Protein AF-A0A7C7KSG2-F1 (afdb_monomer)

Radius of gyration: 15.91 Å; Cα contacts (8 Å, |Δi|>4): 246; chains: 1; bounding box: 34×41×43 Å

Nearest PDB structures (foldseek):
  1n2m-assembly1_A  TM=9.627E-01  e=5.094E-13  Methanocaldococcus jannaschii
  2qqd-assembly2_G  TM=9.872E-01  e=4.564E-12  Methanocaldococcus jannaschii
  2qqc-assembly2_L  TM=9.822E-01  e=1.500E-03  Methanocaldococcus jannaschii

Structure (mmCIF, N/CA/C/O backbone):
data_AF-A0A7C7KSG2-F1
#
_entry.id   AF-A0A7C7KSG2-F1
#
loop_
_atom_site.group_PDB
_atom_site.id
_atom_site.type_symbol
_atom_site.label_atom_id
_atom_site.label_alt_id
_atom_site.label_comp_id
_atom_site.label_asym_id
_atom_site.label_entity_id
_atom_site.label_seq_id
_atom_site.pdbx_PDB_ins_code
_atom_site.Cartn_x
_atom_site.Cartn_y
_atom_site.Cartn_z
_atom_site.occupancy
_atom_site.B_iso_or_equiv
_atom_site.auth_seq_id
_atom_site.auth_comp_id
_atom_site.auth_asym_id
_atom_site.auth_atom_id
_atom_site.pdbx_PDB_model_num
ATOM 1 N N . MET A 1 1 ? -14.384 21.837 14.052 1.00 52.34 1 MET A N 1
ATOM 2 C CA . MET A 1 1 ? -14.811 20.424 13.980 1.00 52.34 1 MET A CA 1
ATOM 3 C C . MET A 1 1 ? -13.672 19.654 13.337 1.00 52.34 1 MET A C 1
ATOM 5 O O . MET A 1 1 ? -13.237 20.064 12.270 1.00 52.34 1 MET A O 1
ATOM 9 N N . PHE A 1 2 ? -13.118 18.647 14.012 1.00 60.75 2 PHE A N 1
ATOM 10 C CA . PHE A 1 2 ? -12.068 17.812 13.421 1.00 60.75 2 PHE A CA 1
ATOM 11 C C . PHE A 1 2 ? -12.704 16.810 12.443 1.00 60.75 2 PHE A C 1
ATOM 13 O O . PHE A 1 2 ? -13.832 16.378 12.699 1.00 6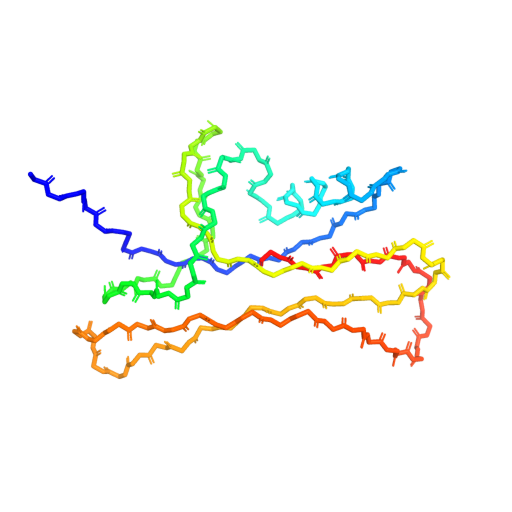0.75 2 PHE A O 1
ATOM 20 N N . PRO A 1 3 ? -12.042 16.469 11.323 1.00 71.75 3 PRO A N 1
ATOM 21 C CA . PRO A 1 3 ? -12.555 15.466 10.394 1.00 71.75 3 PRO A CA 1
ATOM 22 C C . PRO A 1 3 ? -12.688 14.101 11.082 1.00 71.75 3 PRO A C 1
ATOM 24 O O . PRO A 1 3 ? -11.916 13.769 11.983 1.00 71.75 3 PRO A O 1
ATOM 27 N N . SER A 1 4 ? -13.676 13.311 10.659 1.00 82.88 4 SER A N 1
ATOM 28 C CA . SER A 1 4 ? -13.838 11.931 11.121 1.00 82.88 4 SER A CA 1
ATOM 29 C C . SER A 1 4 ? -12.618 11.096 10.732 1.00 82.88 4 SER A C 1
ATOM 31 O O . SER A 1 4 ? -12.177 11.142 9.582 1.00 82.88 4 SER A O 1
ATOM 33 N N . LEU A 1 5 ? -12.085 10.328 11.683 1.00 88.25 5 LEU A N 1
ATOM 34 C CA . LEU A 1 5 ? -10.955 9.435 11.438 1.00 88.25 5 LEU A CA 1
ATOM 35 C C . LEU A 1 5 ? -11.375 8.232 10.574 1.00 88.25 5 LEU A C 1
ATOM 37 O O . LEU A 1 5 ? -12.523 7.790 10.674 1.00 88.25 5 LEU A O 1
ATOM 41 N N . PRO A 1 6 ? -10.456 7.670 9.766 1.00 90.00 6 PRO A N 1
ATOM 42 C CA . PRO A 1 6 ? -10.673 6.384 9.115 1.00 90.00 6 PRO A CA 1
ATOM 43 C C . PRO A 1 6 ? -11.008 5.290 10.135 1.00 90.00 6 PRO A C 1
ATOM 45 O O . PRO A 1 6 ? -10.407 5.225 11.205 1.00 90.00 6 PRO A O 1
ATOM 48 N N . ASN A 1 7 ? -11.950 4.419 9.783 1.00 91.12 7 ASN A N 1
ATOM 49 C CA . ASN A 1 7 ? -12.406 3.291 10.604 1.00 91.12 7 ASN A CA 1
ATOM 50 C C . ASN A 1 7 ? -12.148 1.929 9.940 1.00 91.12 7 ASN A C 1
ATOM 52 O O . ASN A 1 7 ? -12.543 0.895 10.467 1.00 91.12 7 ASN A O 1
ATOM 56 N N . THR A 1 8 ? -11.489 1.920 8.784 1.00 92.12 8 THR A N 1
ATOM 57 C CA . THR A 1 8 ? -11.148 0.712 8.036 1.00 92.12 8 THR A CA 1
ATOM 58 C C . THR A 1 8 ? -9.680 0.743 7.647 1.00 92.12 8 THR A C 1
ATOM 60 O O . THR A 1 8 ? -9.096 1.809 7.437 1.00 92.12 8 THR A O 1
ATOM 63 N N . LEU A 1 9 ? -9.083 -0.441 7.575 1.00 89.50 9 LEU A N 1
ATOM 64 C CA . LEU A 1 9 ? -7.714 -0.663 7.142 1.00 89.5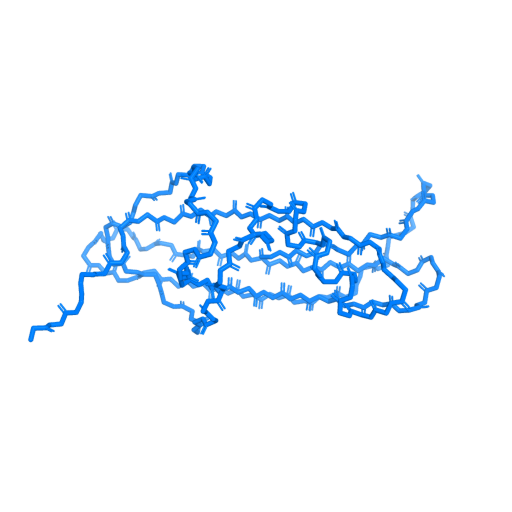0 9 LEU A CA 1
ATOM 65 C C . LEU A 1 9 ? -7.720 -1.763 6.079 1.00 89.50 9 LEU A C 1
ATOM 67 O O . LEU A 1 9 ? -8.248 -2.850 6.311 1.00 89.50 9 LEU A O 1
ATOM 71 N N . SER A 1 10 ? -7.088 -1.501 4.939 1.00 91.06 10 SER A N 1
ATOM 72 C CA . SER A 1 10 ? -6.856 -2.500 3.898 1.00 91.06 10 SER A CA 1
ATOM 73 C C . SER A 1 10 ? -5.366 -2.602 3.622 1.00 91.06 10 SER A C 1
ATOM 75 O O . SER A 1 10 ? -4.701 -1.587 3.428 1.00 91.06 10 SER A O 1
ATOM 77 N N . LEU A 1 11 ? -4.857 -3.832 3.610 1.00 88.31 11 LEU A N 1
ATOM 78 C CA . LEU A 1 11 ? -3.509 -4.134 3.145 1.00 88.31 11 LEU A CA 1
ATOM 79 C C . LEU A 1 11 ? -3.594 -4.499 1.669 1.00 88.31 11 LEU A C 1
ATOM 81 O O . LEU A 1 11 ? -4.419 -5.323 1.271 1.00 88.31 11 LEU A O 1
ATOM 85 N N . VAL A 1 12 ? -2.759 -3.855 0.872 1.00 88.69 12 VAL A N 1
ATOM 86 C CA . VAL A 1 12 ? -2.649 -4.074 -0.565 1.00 88.69 12 VAL A CA 1
ATOM 87 C C . VAL A 1 12 ? -1.179 -4.227 -0.897 1.00 88.69 12 VAL A C 1
ATOM 89 O O . VAL A 1 12 ? -0.331 -3.805 -0.134 1.00 88.69 12 VAL A O 1
ATOM 92 N N . ALA A 1 13 ? -0.877 -4.861 -2.015 1.00 85.25 13 ALA A N 1
ATOM 93 C CA . ALA A 1 13 ? 0.471 -4.962 -2.540 1.00 85.25 13 ALA A CA 1
ATOM 94 C C . ALA A 1 13 ? 0.341 -5.099 -4.053 1.00 85.25 13 ALA A C 1
ATOM 96 O O . ALA A 1 13 ? -0.639 -5.668 -4.541 1.00 85.25 13 ALA A O 1
ATOM 97 N N . GLY A 1 14 ? 1.301 -4.580 -4.808 1.00 86.31 14 GLY A N 1
ATOM 98 C CA . GLY A 1 14 ? 1.273 -4.745 -6.252 1.00 86.31 14 GLY A CA 1
ATOM 99 C C . GLY A 1 14 ? 2.585 -4.400 -6.915 1.00 86.31 14 GLY A C 1
ATOM 100 O O . GLY A 1 14 ? 3.386 -3.688 -6.321 1.00 86.31 14 GLY A O 1
ATOM 101 N N . ASN A 1 15 ? 2.775 -4.913 -8.136 1.00 89.56 15 ASN A N 1
ATOM 102 C CA . ASN A 1 15 ? 3.928 -4.619 -8.978 1.00 89.56 15 ASN A CA 1
ATOM 103 C C . ASN A 1 15 ? 3.673 -4.011 -10.340 1.00 89.56 15 ASN A C 1
ATOM 105 O O . ASN A 1 15 ? 2.594 -4.118 -10.913 1.00 89.56 15 ASN A O 1
ATOM 109 N N . GLY A 1 16 ? 4.718 -3.354 -10.846 1.00 90.50 16 GLY A N 1
ATOM 110 C CA . GLY A 1 16 ? 4.724 -2.743 -12.159 1.00 90.50 16 GLY A CA 1
ATOM 111 C C . GLY A 1 16 ? 6.126 -2.571 -12.724 1.00 90.50 16 GLY A C 1
ATOM 112 O O . GLY A 1 16 ? 7.030 -2.096 -12.051 1.00 90.50 16 GLY A O 1
ATOM 113 N N . GLU A 1 17 ? 6.294 -2.912 -13.996 1.00 88.94 17 GLU A N 1
ATOM 114 C CA . GLU A 1 17 ? 7.458 -2.517 -14.792 1.00 88.94 17 GLU A CA 1
ATOM 115 C C . GLU A 1 17 ? 7.135 -1.239 -15.567 1.00 88.94 17 GLU A C 1
ATOM 117 O O . GLU A 1 17 ? 6.017 -1.094 -16.058 1.00 88.94 17 GLU A O 1
ATOM 122 N N . GLY A 1 18 ? 8.092 -0.337 -15.766 1.00 91.06 18 GLY A N 1
ATOM 123 C CA 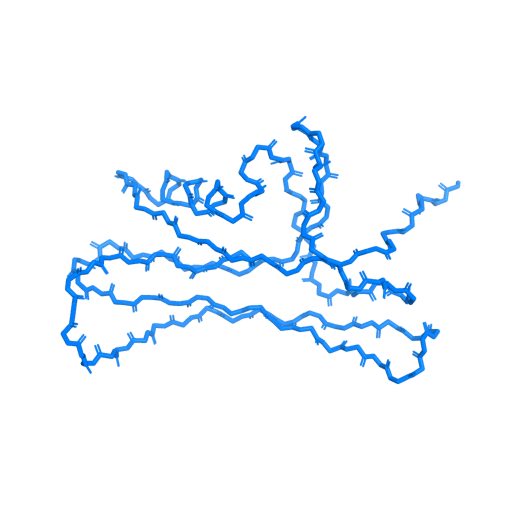. GLY A 1 18 ? 7.874 0.896 -16.520 1.00 91.06 18 GLY A CA 1
ATOM 124 C C . GLY A 1 18 ? 9.137 1.384 -17.213 1.00 91.06 18 GLY A C 1
ATOM 125 O O . GLY A 1 18 ? 10.243 0.992 -16.864 1.00 91.06 18 GLY A O 1
ATOM 126 N N . SER A 1 19 ? 8.972 2.272 -18.196 1.00 89.88 19 SER A N 1
ATOM 127 C CA . SER A 1 19 ? 10.098 2.893 -18.912 1.00 89.88 19 SER A CA 1
ATOM 128 C C . SER A 1 19 ? 10.937 3.836 -18.043 1.00 89.88 19 SER A C 1
ATOM 130 O O . SER A 1 19 ? 12.021 4.244 -18.444 1.00 89.88 19 SER A O 1
ATOM 132 N N . ASN A 1 20 ? 10.423 4.212 -16.874 1.00 88.50 20 ASN A N 1
ATOM 133 C CA . ASN A 1 20 ? 11.111 4.975 -15.844 1.00 88.50 20 ASN A CA 1
ATOM 134 C C . ASN A 1 20 ? 10.522 4.600 -14.463 1.00 88.50 20 ASN A C 1
ATOM 136 O O . ASN A 1 20 ? 9.450 3.980 -14.413 1.00 88.50 20 ASN A O 1
ATOM 140 N N . PRO A 1 21 ? 11.173 4.990 -13.349 1.00 87.31 21 PRO A N 1
ATOM 141 C CA . PRO A 1 21 ? 10.708 4.646 -12.003 1.00 87.31 21 PRO A CA 1
ATOM 142 C C . PRO A 1 21 ? 9.282 5.118 -11.691 1.00 87.31 21 PRO A C 1
ATOM 144 O O . PRO A 1 21 ? 8.543 4.413 -11.010 1.00 87.31 21 PRO A O 1
ATOM 147 N N . LEU A 1 22 ? 8.865 6.271 -12.224 1.00 91.38 22 LEU A N 1
ATOM 148 C CA . LEU A 1 22 ? 7.524 6.815 -11.995 1.00 91.38 22 LEU A CA 1
ATOM 149 C C . LEU A 1 22 ? 6.439 5.959 -12.663 1.00 91.38 22 LEU A C 1
ATOM 151 O O . LEU A 1 22 ? 5.433 5.647 -12.038 1.00 91.38 22 LEU A O 1
ATOM 155 N N . ASN A 1 23 ? 6.664 5.529 -13.904 1.00 91.12 23 ASN A N 1
ATOM 156 C CA . ASN A 1 23 ? 5.748 4.654 -14.635 1.00 91.12 23 ASN A CA 1
ATOM 157 C C . ASN A 1 23 ? 5.679 3.251 -14.013 1.00 91.12 23 ASN A C 1
ATOM 159 O O . ASN A 1 23 ? 4.625 2.619 -14.030 1.00 91.12 23 ASN A O 1
ATOM 163 N N . ALA A 1 24 ? 6.802 2.752 -13.485 1.00 91.69 24 ALA A N 1
ATOM 164 C CA . ALA A 1 24 ? 6.844 1.484 -12.760 1.00 91.69 24 ALA A CA 1
ATOM 165 C C . ALA A 1 24 ? 6.028 1.574 -11.461 1.00 91.69 24 ALA A C 1
ATOM 167 O O . ALA A 1 24 ? 5.189 0.714 -11.195 1.00 91.69 24 ALA A O 1
ATOM 168 N N . PHE A 1 25 ? 6.211 2.664 -10.709 1.00 89.38 25 PHE A N 1
ATOM 169 C CA . PHE A 1 25 ? 5.452 2.953 -9.497 1.00 89.38 25 PHE A CA 1
ATOM 170 C C . PHE A 1 25 ? 3.946 3.085 -9.772 1.00 89.38 25 PHE A C 1
ATOM 172 O O . PHE A 1 25 ? 3.152 2.433 -9.103 1.00 89.38 25 PHE A O 1
ATOM 179 N N . ASP A 1 26 ? 3.539 3.837 -10.799 1.00 94.62 26 ASP A N 1
ATOM 180 C CA . ASP A 1 26 ? 2.126 3.982 -11.187 1.00 94.62 26 ASP A CA 1
ATOM 181 C C . ASP A 1 26 ? 1.466 2.630 -11.512 1.00 94.62 26 ASP A C 1
ATOM 183 O O . ASP A 1 26 ? 0.391 2.293 -11.011 1.00 94.62 26 ASP A O 1
ATOM 187 N N . ARG A 1 27 ? 2.163 1.780 -12.274 1.00 95.69 27 ARG A N 1
ATOM 188 C CA . ARG A 1 27 ? 1.692 0.423 -12.579 1.00 95.69 27 ARG A CA 1
ATOM 189 C C . ARG A 1 27 ? 1.608 -0.467 -11.341 1.00 95.69 27 ARG A C 1
ATOM 191 O O . ARG A 1 27 ? 0.668 -1.253 -11.248 1.00 95.69 27 ARG A O 1
ATOM 198 N N . ALA A 1 28 ? 2.529 -0.319 -10.389 1.00 92.12 28 ALA A N 1
ATOM 199 C CA . ALA A 1 28 ? 2.458 -1.012 -9.106 1.00 92.12 28 ALA A CA 1
ATOM 200 C C . ALA A 1 28 ? 1.221 -0.589 -8.300 1.00 92.12 28 ALA A C 1
ATOM 202 O O . ALA A 1 28 ? 0.499 -1.449 -7.795 1.00 92.12 28 ALA A O 1
ATOM 203 N N . LEU A 1 29 ? 0.899 0.710 -8.269 1.00 94.56 29 LEU A N 1
ATOM 204 C CA . LEU A 1 29 ? -0.328 1.205 -7.640 1.00 94.56 29 LEU A CA 1
ATOM 205 C C . LEU A 1 29 ? -1.588 0.670 -8.337 1.00 94.56 29 LEU A C 1
ATOM 207 O O . LEU A 1 29 ? -2.552 0.291 -7.668 1.00 94.56 29 LEU A O 1
ATOM 211 N N . LEU A 1 30 ? -1.601 0.618 -9.674 1.00 96.25 30 LEU A N 1
ATOM 212 C CA . LEU A 1 30 ? -2.705 0.035 -10.445 1.00 96.25 30 LEU A CA 1
ATOM 213 C C . LEU A 1 30 ? -2.881 -1.456 -10.142 1.00 96.25 30 LEU A C 1
ATOM 215 O O . LEU A 1 30 ? -4.007 -1.901 -9.923 1.00 96.25 30 LEU A O 1
ATOM 219 N N . ASN A 1 31 ? -1.785 -2.215 -10.079 1.00 95.62 31 ASN A N 1
ATOM 220 C CA . ASN A 1 31 ? -1.804 -3.631 -9.722 1.00 95.62 31 ASN A CA 1
ATOM 221 C C . ASN A 1 31 ? -2.306 -3.862 -8.286 1.00 95.62 31 ASN A C 1
ATOM 223 O O . ASN A 1 31 ? -3.091 -4.778 -8.062 1.00 95.62 31 ASN A O 1
ATOM 227 N N . ALA A 1 32 ? -1.941 -2.981 -7.349 1.00 90.69 32 ALA A N 1
ATOM 228 C CA . ALA A 1 32 ? -2.432 -2.985 -5.970 1.00 90.69 32 ALA A CA 1
ATOM 229 C C . ALA A 1 32 ? -3.899 -2.521 -5.823 1.00 90.69 32 ALA A C 1
ATOM 231 O O . ALA A 1 32 ? -4.451 -2.550 -4.724 1.00 90.69 32 ALA A O 1
ATOM 232 N N . GLY A 1 33 ? -4.541 -2.068 -6.907 1.00 95.19 33 GLY A N 1
ATOM 233 C CA . GLY A 1 33 ? -5.934 -1.612 -6.914 1.00 95.19 33 GLY A CA 1
ATOM 234 C C . GLY A 1 33 ? -6.149 -0.163 -6.460 1.00 95.19 33 GLY A C 1
ATOM 235 O O . GLY A 1 33 ? -7.295 0.277 -6.370 1.00 95.19 33 GLY A O 1
ATOM 236 N N . VAL A 1 34 ? -5.078 0.598 -6.213 1.00 95.94 34 VAL A N 1
ATOM 237 C CA . VAL A 1 34 ? -5.134 1.979 -5.691 1.00 95.94 34 VAL A CA 1
ATOM 238 C C . VAL A 1 34 ? -4.605 3.042 -6.663 1.00 95.94 34 VAL A C 1
ATOM 240 O O . VAL A 1 34 ? -4.620 4.225 -6.339 1.00 95.94 34 VAL A O 1
ATOM 243 N N . GLY A 1 35 ? -4.182 2.659 -7.872 1.00 96.50 35 GLY A N 1
ATOM 244 C CA . GLY A 1 35 ? -3.563 3.572 -8.849 1.00 96.50 35 GLY A CA 1
ATOM 245 C C . GLY A 1 35 ? -4.473 4.670 -9.401 1.00 96.50 35 GLY A C 1
ATOM 246 O O . GLY A 1 35 ? -3.986 5.690 -9.864 1.00 96.50 35 GLY A O 1
ATOM 247 N N . ASN A 1 36 ? -5.797 4.517 -9.296 1.00 97.56 36 ASN A N 1
ATOM 248 C CA . ASN A 1 36 ? -6.751 5.555 -9.707 1.00 97.56 36 ASN A CA 1
ATOM 249 C C . A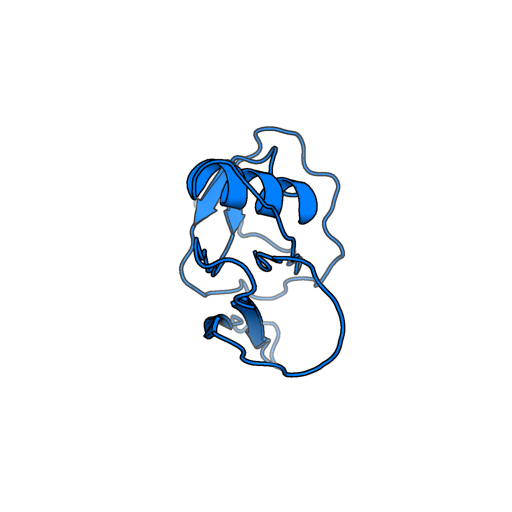SN A 1 36 ? -7.208 6.454 -8.541 1.00 97.56 36 ASN A C 1
ATOM 251 O O . ASN A 1 36 ? -8.250 7.107 -8.640 1.00 97.56 36 ASN A O 1
ATOM 255 N N . LEU A 1 37 ? -6.490 6.454 -7.415 1.00 97.06 37 LEU A N 1
ATOM 256 C CA . LEU A 1 37 ? -6.813 7.220 -6.208 1.00 97.06 37 LEU A CA 1
ATOM 257 C C . LEU A 1 37 ? -5.766 8.311 -5.966 1.00 97.06 37 LEU A C 1
ATOM 259 O O . LEU A 1 37 ? -4.614 8.190 -6.372 1.00 97.06 37 LEU A O 1
ATOM 263 N N . ASN A 1 38 ? -6.152 9.364 -5.249 1.00 96.38 38 ASN A N 1
ATOM 264 C CA . ASN A 1 38 ? -5.221 10.394 -4.804 1.00 96.38 38 ASN A CA 1
ATOM 265 C C . ASN A 1 38 ? -4.666 10.012 -3.426 1.00 96.38 38 ASN A C 1
ATOM 267 O O . ASN A 1 38 ? -5.311 10.210 -2.394 1.00 96.38 38 ASN A O 1
ATOM 271 N N . LEU A 1 39 ? -3.467 9.435 -3.419 1.00 93.44 39 LEU A N 1
ATOM 272 C CA . LEU A 1 39 ? -2.826 8.892 -2.224 1.00 93.44 39 LEU A CA 1
ATOM 273 C C . LEU A 1 39 ? -2.210 10.000 -1.357 1.00 93.44 39 LEU A C 1
ATOM 275 O O . LEU A 1 39 ? -1.254 10.664 -1.757 1.00 93.44 39 LEU A O 1
ATOM 279 N N . ILE A 1 40 ? -2.723 10.171 -0.138 1.00 93.81 40 ILE A N 1
ATOM 280 C CA . ILE A 1 40 ? -2.145 11.063 0.872 1.00 93.81 40 ILE A CA 1
ATOM 281 C C . ILE A 1 40 ? -1.218 10.232 1.751 1.00 93.81 40 ILE A C 1
ATOM 283 O O . ILE A 1 40 ? -1.679 9.450 2.586 1.00 93.81 40 ILE A O 1
ATOM 287 N N . LYS A 1 41 ? 0.094 10.412 1.582 1.00 89.38 41 LYS A N 1
ATOM 288 C CA . LYS A 1 41 ? 1.083 9.699 2.391 1.00 89.38 41 LYS A CA 1
ATOM 289 C C . LYS A 1 41 ? 0.982 10.121 3.860 1.00 89.38 41 LYS A C 1
ATOM 291 O O . LYS A 1 41 ? 1.165 11.294 4.180 1.00 89.38 41 LYS A O 1
ATOM 296 N N . ILE A 1 42 ? 0.728 9.162 4.745 1.00 88.56 42 ILE A N 1
ATOM 297 C CA . ILE A 1 42 ? 0.760 9.349 6.203 1.00 88.56 42 ILE A CA 1
ATOM 298 C C . ILE A 1 42 ? 2.025 8.727 6.801 1.00 88.56 42 ILE A C 1
ATOM 300 O O . ILE A 1 42 ? 2.764 8.026 6.112 1.00 88.56 42 ILE A O 1
ATOM 304 N N . SER A 1 43 ? 2.282 9.000 8.083 1.00 83.88 43 SER A N 1
ATOM 305 C CA . SER A 1 43 ? 3.406 8.409 8.811 1.00 83.88 43 SER A CA 1
ATOM 306 C C . SER A 1 43 ? 3.174 6.913 9.060 1.00 83.88 43 SER A C 1
ATOM 308 O O . SER A 1 43 ? 3.559 6.086 8.236 1.00 83.88 43 SER A O 1
ATOM 310 N N . SER A 1 44 ? 2.536 6.566 10.182 1.00 84.06 44 SER A N 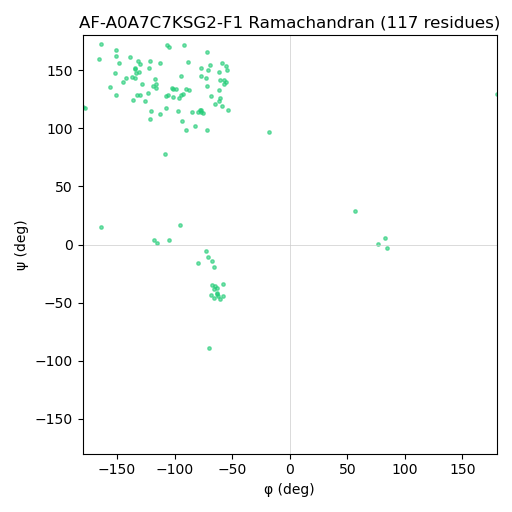1
ATOM 311 C CA . SER A 1 44 ? 2.525 5.186 10.686 1.00 84.06 44 SER A CA 1
ATOM 312 C C . SER A 1 44 ? 1.453 4.889 11.745 1.00 84.06 44 SER A C 1
ATOM 314 O O . SER A 1 44 ? 1.580 3.901 12.459 1.00 84.06 44 SER A O 1
ATOM 316 N N . ILE A 1 45 ? 0.428 5.725 11.933 1.00 88.62 45 ILE A N 1
ATOM 317 C CA . ILE A 1 45 ? -0.559 5.518 13.011 1.00 88.62 45 ILE A CA 1
ATOM 318 C C . ILE A 1 45 ? -1.877 5.003 12.450 1.00 88.62 45 ILE A C 1
ATOM 320 O O . ILE A 1 45 ? -2.456 5.611 11.551 1.00 88.62 45 ILE A O 1
ATOM 324 N N . VAL A 1 46 ? -2.364 3.909 13.034 1.00 87.19 46 VAL A N 1
ATOM 325 C CA . VAL A 1 46 ? -3.696 3.366 12.771 1.00 87.19 46 VAL A CA 1
ATOM 326 C C . VAL A 1 46 ? -4.654 3.872 13.850 1.00 87.19 46 VAL A C 1
ATOM 328 O O . VAL A 1 46 ? -4.362 3.694 15.039 1.00 87.19 46 VAL A O 1
ATOM 331 N N . PRO A 1 47 ? -5.789 4.494 13.486 1.00 90.38 47 PRO A N 1
ATOM 332 C CA . PRO A 1 47 ? -6.802 4.885 14.457 1.00 90.38 47 PRO A CA 1
ATOM 333 C C . PRO A 1 47 ? -7.287 3.700 15.319 1.00 90.38 47 PRO A C 1
ATOM 335 O O . PRO A 1 47 ? -7.237 2.551 14.875 1.00 90.38 47 PRO A O 1
ATOM 338 N N . PRO A 1 48 ? -7.774 3.949 16.545 1.00 91.69 48 PRO A N 1
ATOM 339 C CA . PRO A 1 48 ? -8.449 2.925 17.336 1.00 91.69 48 PRO A CA 1
ATOM 340 C C . PRO A 1 48 ? -9.674 2.357 16.607 1.00 91.69 48 PRO A C 1
ATOM 342 O O . PRO A 1 48 ? -10.287 3.037 15.783 1.00 91.69 48 PRO A O 1
ATOM 345 N N . LYS A 1 49 ? -10.075 1.132 16.967 1.00 91.31 49 LYS A N 1
ATOM 346 C CA . LYS A 1 49 ? -11.312 0.479 16.485 1.00 91.31 49 LYS A CA 1
ATOM 347 C C . LYS A 1 49 ? -11.436 0.350 14.960 1.00 91.31 49 LYS A C 1
ATOM 349 O O . LYS A 1 49 ? -12.552 0.332 14.450 1.00 91.31 49 LYS A O 1
ATOM 354 N N . VAL A 1 50 ? -10.321 0.254 14.238 1.00 89.25 50 VAL A N 1
ATOM 355 C CA . VAL A 1 50 ? -10.376 -0.029 12.800 1.00 89.25 50 VAL A CA 1
ATOM 356 C C . VAL A 1 50 ? -10.754 -1.481 12.525 1.00 89.25 50 VAL A C 1
ATOM 358 O O . VAL A 1 50 ? -10.295 -2.397 13.212 1.00 89.25 50 VAL A O 1
ATOM 361 N N . ASP A 1 51 ? -11.526 -1.685 11.466 1.00 87.69 51 ASP A N 1
ATOM 362 C CA . ASP A 1 51 ? -11.784 -3.005 10.908 1.00 87.69 51 ASP A CA 1
ATOM 363 C C . ASP A 1 51 ? -10.805 -3.295 9.766 1.00 87.69 51 ASP A C 1
ATOM 365 O O . ASP A 1 51 ? -10.660 -2.501 8.831 1.00 87.69 51 ASP A O 1
ATOM 369 N N . ILE A 1 52 ? -10.131 -4.448 9.828 1.00 87.25 52 ILE A N 1
ATOM 370 C CA . ILE A 1 52 ? -9.327 -4.935 8.704 1.00 87.25 52 ILE A CA 1
ATOM 371 C C . ILE A 1 52 ? -10.283 -5.518 7.668 1.00 87.25 52 ILE A C 1
ATOM 373 O O . ILE A 1 52 ? -10.947 -6.523 7.931 1.00 87.25 52 ILE A O 1
ATOM 377 N N . ILE A 1 53 ? -10.336 -4.905 6.489 1.00 90.19 53 ILE A N 1
ATOM 378 C CA . ILE A 1 53 ? -11.216 -5.318 5.395 1.00 90.19 53 ILE A CA 1
ATOM 379 C C . ILE A 1 53 ? -10.439 -5.443 4.077 1.00 90.19 53 ILE A C 1
ATOM 381 O O . ILE A 1 53 ? -9.426 -4.758 3.891 1.00 90.19 53 ILE A O 1
ATOM 385 N N . PRO A 1 54 ? -10.914 -6.265 3.122 1.00 90.88 54 PRO A N 1
ATOM 386 C CA . PRO A 1 54 ? -10.447 -6.187 1.740 1.00 90.88 54 PRO A CA 1
ATOM 387 C C . PRO A 1 54 ? -10.612 -4.767 1.188 1.00 90.88 54 PRO A C 1
ATOM 389 O O . PRO A 1 54 ? -11.547 -4.070 1.586 1.00 90.88 54 PRO A O 1
ATOM 392 N N . LEU A 1 55 ? -9.740 -4.358 0.258 1.00 91.56 55 LEU A N 1
ATOM 393 C CA . LEU A 1 55 ? -9.816 -3.035 -0.365 1.00 91.56 55 LEU A CA 1
ATOM 394 C C . LEU A 1 55 ? -11.225 -2.812 -0.949 1.00 91.56 55 LEU A C 1
ATOM 396 O O . LEU A 1 55 ? -11.622 -3.537 -1.869 1.00 91.56 55 LEU A O 1
ATOM 400 N N . PRO A 1 56 ? -12.003 -1.842 -0.435 1.00 93.88 56 PRO A N 1
ATOM 401 C CA . PRO A 1 56 ? -13.328 -1.576 -0.963 1.00 93.88 56 PRO A CA 1
ATOM 402 C C . PRO A 1 56 ? -13.230 -0.921 -2.342 1.00 93.88 56 PRO A C 1
ATOM 404 O O . PRO A 1 56 ? -12.197 -0.387 -2.745 1.00 93.88 56 PRO A O 1
ATOM 407 N N . LYS A 1 57 ? -14.347 -0.894 -3.071 1.00 95.81 57 LYS A N 1
ATOM 408 C CA . LYS A 1 57 ? -14.434 -0.104 -4.300 1.00 95.81 57 LYS A CA 1
ATOM 409 C C . LYS A 1 57 ? -14.477 1.382 -3.941 1.00 95.81 57 LYS A C 1
ATOM 411 O O . LYS A 1 57 ? -15.531 1.911 -3.597 1.00 95.81 57 LYS A O 1
ATOM 416 N N . ILE A 1 58 ? -13.330 2.044 -4.028 1.00 95.38 58 ILE A N 1
ATOM 417 C CA . ILE A 1 58 ? -13.198 3.478 -3.767 1.00 95.38 58 ILE A CA 1
ATOM 418 C C . ILE A 1 58 ? -13.428 4.243 -5.084 1.00 95.38 58 ILE A C 1
ATOM 420 O O . IL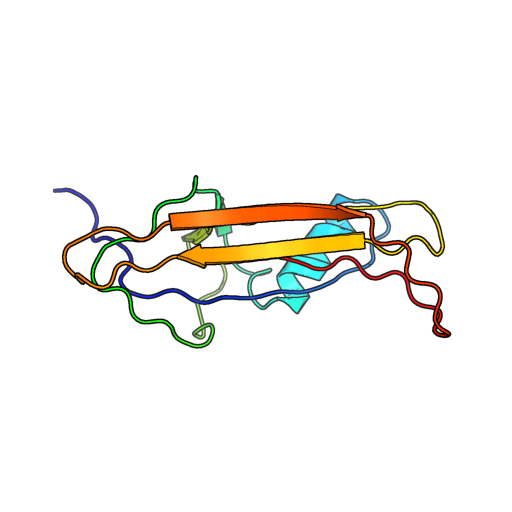E A 1 58 ? -12.883 3.844 -6.117 1.00 95.38 58 ILE A O 1
ATOM 424 N N . PRO A 1 59 ? -14.235 5.322 -5.098 1.00 97.69 59 PRO A N 1
ATOM 425 C CA . PRO A 1 59 ? -14.393 6.158 -6.284 1.00 97.69 59 PRO A CA 1
ATOM 426 C C . PRO A 1 59 ? -13.046 6.709 -6.772 1.00 97.69 59 PRO A C 1
ATOM 428 O O . PRO A 1 59 ? -12.224 7.161 -5.971 1.00 97.69 59 PRO A O 1
ATOM 431 N N . MET A 1 60 ? -12.829 6.702 -8.087 1.00 98.00 60 MET A N 1
ATOM 432 C CA . MET A 1 60 ? -11.608 7.246 -8.692 1.00 98.00 60 MET A CA 1
ATOM 433 C C . MET A 1 60 ? -11.408 8.719 -8.306 1.00 98.00 60 MET A C 1
ATOM 435 O O . MET A 1 60 ? -12.372 9.479 -8.216 1.00 98.00 60 MET A O 1
ATOM 439 N N . GLY A 1 61 ? -10.159 9.117 -8.062 1.00 96.31 61 GLY A N 1
ATOM 440 C CA . GLY A 1 61 ? -9.795 10.465 -7.618 1.00 96.31 61 GLY A CA 1
ATOM 441 C C . GLY A 1 61 ? -10.071 10.759 -6.138 1.00 96.31 61 GLY A C 1
ATOM 442 O O . GLY A 1 61 ? -9.768 11.863 -5.680 1.00 96.31 61 GLY A O 1
ATOM 443 N N . SER A 1 62 ? -10.599 9.802 -5.363 1.00 96.25 62 SER A N 1
ATOM 444 C CA . SER A 1 62 ? -10.782 9.988 -3.916 1.00 96.25 62 SER A CA 1
ATOM 445 C C . SER A 1 62 ? -9.451 10.241 -3.212 1.00 96.25 62 SER A C 1
ATOM 447 O O . SER A 1 62 ? -8.445 9.610 -3.536 1.00 96.25 62 SER A O 1
ATOM 449 N N . LEU A 1 63 ? -9.466 11.131 -2.220 1.00 95.50 63 LEU A N 1
ATOM 450 C CA . LEU A 1 63 ? -8.337 11.357 -1.322 1.00 95.50 63 LEU A CA 1
ATOM 451 C C . LEU A 1 63 ? -8.266 10.229 -0.288 1.00 95.50 63 LEU A C 1
ATOM 453 O O . LEU A 1 63 ? -9.165 10.103 0.544 1.00 95.50 63 LEU A O 1
ATOM 457 N N . VAL A 1 64 ? -7.209 9.419 -0.332 1.00 94.81 64 VAL A N 1
ATOM 458 C CA . VAL A 1 64 ? -7.056 8.241 0.535 1.00 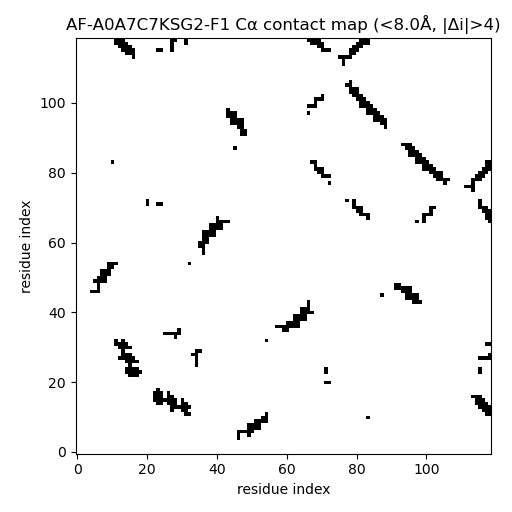94.81 64 VAL A CA 1
ATOM 459 C C . VAL A 1 64 ? -5.787 8.360 1.376 1.00 94.81 64 VAL A C 1
ATOM 461 O O . VAL A 1 64 ? -4.690 8.341 0.814 1.00 94.81 64 VAL A O 1
ATOM 464 N N . PRO A 1 65 ? -5.903 8.474 2.714 1.00 93.19 65 PRO A N 1
ATOM 465 C CA . PRO A 1 65 ? -4.765 8.345 3.615 1.00 93.19 65 PRO A CA 1
ATOM 466 C C . PRO A 1 65 ? -4.158 6.948 3.491 1.00 93.19 65 PRO A C 1
ATOM 468 O O . PRO A 1 65 ? -4.851 5.952 3.689 1.00 93.19 65 PRO A O 1
ATOM 471 N N . ILE A 1 66 ? -2.871 6.873 3.171 1.00 91.88 66 ILE A N 1
ATOM 472 C CA . ILE A 1 66 ? -2.171 5.606 2.957 1.00 91.88 66 ILE A CA 1
ATOM 473 C C . ILE A 1 66 ? -0.735 5.691 3.457 1.00 91.88 66 ILE A C 1
ATOM 475 O O . ILE A 1 66 ? -0.051 6.705 3.307 1.00 91.88 66 ILE A O 1
ATOM 479 N N . ALA A 1 67 ? -0.276 4.619 4.085 1.00 87.19 67 ALA A N 1
ATOM 480 C CA . ALA A 1 67 ? 1.094 4.489 4.539 1.00 87.19 67 ALA A CA 1
ATOM 481 C C . ALA A 1 67 ? 1.739 3.395 3.691 1.00 87.19 67 ALA A C 1
ATOM 483 O O . ALA A 1 67 ? 1.345 2.243 3.814 1.00 87.19 67 ALA A O 1
ATOM 484 N N . TYR A 1 68 ? 2.701 3.766 2.847 1.00 86.88 68 TYR A N 1
ATOM 485 C CA . TYR A 1 68 ? 3.325 2.844 1.901 1.00 86.88 68 TYR A CA 1
ATOM 486 C C . TYR A 1 68 ? 4.846 2.961 1.908 1.00 86.88 68 TYR A C 1
ATOM 488 O O . TYR A 1 68 ? 5.415 4.045 2.110 1.00 86.88 68 TYR A O 1
ATOM 496 N N . GLY A 1 69 ? 5.496 1.827 1.668 1.00 83.75 69 GLY A N 1
ATOM 497 C CA . GLY A 1 69 ? 6.910 1.727 1.329 1.00 83.75 69 GLY A CA 1
ATOM 498 C C . GLY A 1 69 ? 7.032 1.145 -0.069 1.00 83.75 69 GLY A C 1
ATOM 499 O O . GLY A 1 69 ? 6.251 0.281 -0.429 1.00 83.75 69 GLY A O 1
ATOM 500 N N . TYR A 1 70 ? 7.990 1.620 -0.856 1.00 86.12 70 TYR A N 1
ATOM 501 C CA . TYR A 1 70 ? 8.238 1.086 -2.191 1.00 86.12 70 TYR A CA 1
ATOM 502 C C . TYR A 1 70 ? 9.741 0.975 -2.439 1.00 86.12 70 TYR A C 1
ATOM 504 O O . TYR A 1 70 ? 10.555 1.586 -1.737 1.00 86.12 70 TYR A O 1
ATOM 512 N N . CYS A 1 71 ? 10.105 0.169 -3.426 1.00 85.88 71 CYS A N 1
ATOM 513 C CA . CYS A 1 71 ? 11.458 0.038 -3.947 1.00 85.88 71 CYS A CA 1
ATOM 514 C C . CYS A 1 71 ? 11.374 0.069 -5.473 1.00 85.88 71 CYS A C 1
ATOM 516 O O . CYS A 1 71 ? 10.359 -0.325 -6.036 1.00 85.88 71 CYS A O 1
ATOM 518 N N . THR A 1 72 ? 12.416 0.539 -6.146 1.00 86.69 72 THR A N 1
ATOM 519 C CA . THR A 1 72 ? 12.526 0.488 -7.608 1.00 86.69 72 THR A CA 1
ATOM 520 C C . THR A 1 72 ? 13.937 0.071 -7.973 1.00 86.69 72 THR A C 1
ATOM 522 O O . THR A 1 72 ? 14.878 0.504 -7.310 1.00 86.69 72 THR A O 1
ATOM 525 N N . SER A 1 73 ? 14.078 -0.701 -9.045 1.00 87.62 73 SER A N 1
ATOM 526 C CA . SER A 1 73 ? 15.368 -1.082 -9.614 1.00 87.62 73 SER A CA 1
ATOM 527 C C . SER A 1 73 ? 15.340 -0.927 -11.131 1.00 87.62 73 SER A C 1
ATOM 529 O O . SER A 1 73 ? 14.315 -1.179 -11.767 1.00 87.62 73 SER A O 1
ATOM 531 N N . ASP A 1 74 ? 16.462 -0.496 -11.697 1.00 88.62 74 ASP A N 1
ATOM 532 C CA . ASP A 1 74 ? 16.749 -0.486 -13.131 1.00 88.62 74 ASP A CA 1
ATOM 533 C C . ASP A 1 74 ? 17.731 -1.602 -13.538 1.00 88.62 74 ASP A C 1
ATOM 535 O O . ASP A 1 74 ? 18.092 -1.728 -14.712 1.00 88.62 74 ASP A O 1
ATOM 539 N N . VAL A 1 75 ? 18.128 -2.458 -12.591 1.00 88.81 75 VAL A N 1
ATOM 540 C CA . VAL A 1 75 ? 19.041 -3.575 -12.823 1.00 88.81 75 VAL A CA 1
ATOM 541 C C . VAL A 1 75 ? 18.254 -4.784 -13.319 1.00 88.81 75 VAL A C 1
ATOM 543 O O . VAL A 1 75 ? 17.446 -5.388 -12.611 1.00 88.81 75 VAL A O 1
ATOM 546 N N . LYS A 1 76 ? 18.505 -5.182 -14.568 1.00 80.12 76 LYS A N 1
ATOM 547 C CA . LYS A 1 76 ? 17.844 -6.344 -15.170 1.00 80.12 76 LYS A CA 1
ATOM 548 C C . LYS A 1 76 ? 18.151 -7.618 -14.374 1.00 80.12 76 LYS A C 1
ATOM 550 O O . LYS A 1 76 ? 19.310 -7.985 -14.213 1.00 80.12 76 LYS A O 1
ATOM 555 N N . GLY A 1 77 ? 17.096 -8.320 -13.963 1.00 80.88 77 GLY A N 1
ATOM 556 C CA . GLY A 1 77 ? 17.193 -9.567 -13.199 1.00 80.88 77 GLY A CA 1
ATOM 557 C C . GLY A 1 77 ? 17.345 -9.371 -11.690 1.00 80.88 77 GLY A C 1
ATOM 558 O O . GLY A 1 77 ? 17.346 -10.358 -10.961 1.00 80.88 77 GLY A O 1
ATOM 559 N N . GLU A 1 78 ? 17.433 -8.129 -11.204 1.00 82.94 78 GLU A N 1
ATOM 560 C CA . GLU A 1 78 ? 17.395 -7.864 -9.770 1.00 82.94 78 GLU A CA 1
ATOM 561 C C . GLU A 1 78 ? 15.981 -8.087 -9.219 1.00 82.94 78 GLU A C 1
ATOM 563 O O . GLU A 1 78 ? 14.981 -7.685 -9.820 1.00 82.94 78 GLU A O 1
ATOM 568 N N . THR A 1 79 ? 15.908 -8.744 -8.063 1.00 81.88 79 THR A N 1
ATOM 569 C CA . THR A 1 79 ? 14.663 -8.941 -7.321 1.00 81.88 79 THR A CA 1
ATOM 570 C C . THR A 1 79 ? 14.600 -7.944 -6.170 1.00 81.88 79 THR A C 1
ATOM 572 O O . THR A 1 79 ? 15.511 -7.843 -5.344 1.00 81.88 79 THR A O 1
ATOM 575 N N . ILE A 1 80 ? 13.496 -7.208 -6.108 1.00 81.69 80 ILE A N 1
ATOM 576 C CA . ILE A 1 80 ? 13.223 -6.221 -5.064 1.00 81.69 80 ILE A CA 1
ATOM 577 C C . ILE A 1 80 ? 11.918 -6.557 -4.351 1.00 81.69 80 ILE A C 1
ATOM 579 O O . ILE A 1 80 ? 11.014 -7.158 -4.932 1.00 81.69 80 ILE A O 1
ATOM 583 N N . ALA A 1 81 ? 11.823 -6.156 -3.087 1.00 78.69 81 ALA A N 1
ATOM 584 C CA . ALA A 1 81 ? 10.609 -6.292 -2.300 1.00 78.69 81 ALA A CA 1
ATOM 585 C C . ALA A 1 81 ? 10.416 -5.072 -1.391 1.00 78.69 81 ALA A C 1
ATOM 587 O O . ALA A 1 81 ? 11.364 -4.525 -0.821 1.00 78.69 81 ALA A O 1
ATOM 588 N N . ALA A 1 82 ? 9.172 -4.660 -1.214 1.00 76.00 82 ALA A N 1
ATOM 589 C CA . ALA A 1 82 ? 8.741 -3.896 -0.059 1.00 76.00 82 ALA A CA 1
ATOM 590 C C . ALA A 1 82 ? 7.909 -4.802 0.857 1.00 76.00 82 ALA A C 1
ATOM 592 O O . ALA A 1 82 ? 7.713 -5.969 0.543 1.00 76.00 82 ALA A O 1
ATOM 593 N N . ALA A 1 83 ? 7.589 -4.305 2.044 1.00 77.31 83 ALA A N 1
ATOM 594 C CA . ALA A 1 83 ? 6.836 -4.977 3.095 1.00 77.31 83 ALA A CA 1
ATOM 595 C C . ALA A 1 83 ? 6.097 -3.903 3.897 1.00 77.31 83 ALA A C 1
ATOM 597 O O . ALA A 1 83 ? 6.741 -2.974 4.401 1.00 77.31 83 ALA A O 1
ATOM 598 N N . VAL A 1 84 ? 4.786 -4.044 4.095 1.00 75.06 84 VAL A N 1
ATOM 599 C CA . VAL A 1 84 ? 4.032 -3.286 5.110 1.00 75.06 84 VAL A CA 1
ATOM 600 C C . VAL A 1 84 ? 3.474 -4.242 6.157 1.00 75.06 84 VAL A C 1
ATOM 602 O O . VAL A 1 84 ? 2.907 -5.285 5.843 1.00 75.06 84 VAL A O 1
ATOM 605 N N . SER A 1 85 ? 3.613 -3.888 7.434 1.00 77.94 85 SER A N 1
ATOM 606 C CA . SER A 1 85 ? 2.982 -4.633 8.525 1.00 77.94 85 SER A CA 1
ATOM 607 C C . SER A 1 85 ? 2.306 -3.708 9.522 1.00 77.94 85 SER A C 1
ATOM 609 O O . SER A 1 85 ? 2.694 -2.550 9.697 1.00 77.94 85 SER A O 1
ATOM 611 N N . VAL A 1 86 ? 1.266 -4.236 10.163 1.00 80.00 86 VAL A N 1
ATOM 612 C CA . VAL A 1 86 ? 0.414 -3.488 11.081 1.00 80.00 86 VAL A CA 1
ATOM 613 C C . VAL A 1 86 ? 0.348 -4.207 12.417 1.00 80.00 86 VAL A C 1
ATOM 615 O O . VAL A 1 86 ? -0.036 -5.372 12.496 1.00 80.00 86 VAL A O 1
ATOM 618 N N . ALA A 1 87 ? 0.709 -3.492 13.475 1.00 84.19 87 ALA A N 1
ATOM 619 C CA . ALA A 1 87 ? 0.540 -3.922 14.849 1.00 84.19 87 ALA A CA 1
ATOM 620 C C . ALA A 1 87 ? -0.741 -3.298 15.410 1.00 84.19 87 ALA A C 1
ATOM 622 O O . ALA A 1 87 ? -0.828 -2.077 15.552 1.00 84.19 87 ALA A O 1
ATOM 623 N N . LEU A 1 88 ? -1.728 -4.133 15.737 1.00 84.31 88 LEU A N 1
ATOM 624 C CA . LEU A 1 88 ? -2.944 -3.700 16.422 1.00 84.31 88 LEU A CA 1
ATOM 625 C C . LEU A 1 88 ? -2.870 -4.054 17.916 1.00 84.31 88 LEU A C 1
ATOM 627 O O . LEU A 1 88 ? -2.497 -5.182 18.257 1.00 84.31 88 LEU A O 1
ATOM 631 N N . PRO A 1 89 ? -3.218 -3.122 18.818 1.00 86.19 89 PRO A N 1
ATOM 632 C CA . PRO A 1 89 ? -3.259 -3.394 20.248 1.00 86.19 89 PRO A CA 1
ATOM 633 C C . PRO A 1 89 ? -4.403 -4.355 20.598 1.00 86.19 89 PRO A C 1
ATOM 635 O O . PRO A 1 89 ? -5.425 -4.415 19.915 1.00 86.19 89 PRO A O 1
ATOM 638 N N . LYS A 1 90 ? -4.254 -5.091 21.708 1.00 87.00 90 LYS A N 1
ATOM 639 C CA . LYS A 1 90 ? -5.353 -5.900 22.271 1.00 87.00 90 LYS A CA 1
ATOM 640 C C . LYS A 1 90 ? -6.503 -5.022 22.772 1.00 87.00 90 LYS A C 1
ATOM 642 O O . LYS A 1 90 ? -7.664 -5.395 22.628 1.00 87.00 90 LYS A O 1
ATOM 647 N N . ASP A 1 91 ? -6.164 -3.884 23.372 1.00 92.00 91 ASP A N 1
ATOM 648 C CA . ASP A 1 91 ? -7.130 -2.865 23.768 1.00 92.00 91 ASP A CA 1
ATOM 649 C C . ASP A 1 91 ? -7.522 -2.031 22.543 1.00 92.00 91 ASP A C 1
ATOM 651 O O . ASP A 1 91 ? -6.694 -1.314 21.981 1.00 92.00 91 ASP A O 1
ATOM 655 N N . LYS A 1 92 ? -8.790 -2.131 22.134 1.00 87.50 92 LYS A N 1
ATOM 656 C CA . LYS A 1 92 ? -9.318 -1.453 20.944 1.00 87.50 92 LYS A CA 1
ATOM 657 C C . LYS A 1 92 ? -9.449 0.063 21.105 1.00 87.50 92 LYS A C 1
ATOM 659 O O . LYS A 1 92 ? -9.700 0.727 20.102 1.00 87.50 92 LYS A O 1
ATOM 664 N N . GLU A 1 93 ? -9.303 0.605 22.315 1.00 91.00 93 GLU A N 1
ATOM 665 C CA . GLU A 1 93 ? -9.262 2.054 22.557 1.00 91.00 93 GLU A CA 1
ATOM 666 C C . GLU A 1 93 ? -7.885 2.664 22.239 1.00 91.00 93 GLU A C 1
ATOM 668 O O . GLU A 1 93 ? -7.771 3.879 22.069 1.00 91.00 93 GLU A O 1
ATOM 673 N N . LEU A 1 94 ? -6.838 1.838 22.120 1.00 88.62 94 LEU A N 1
ATOM 674 C CA . LEU A 1 94 ? -5.489 2.279 21.769 1.00 88.62 94 LEU A CA 1
ATOM 675 C C . LEU A 1 94 ? -5.278 2.304 20.248 1.00 88.62 94 LEU A C 1
ATOM 677 O O . LEU A 1 94 ? -5.952 1.609 19.486 1.00 88.62 94 LEU A O 1
ATOM 681 N N . CYS A 1 95 ? -4.314 3.108 19.795 1.00 81.69 95 CYS A N 1
ATOM 682 C CA . CYS A 1 95 ? -3.924 3.161 18.388 1.00 81.69 95 CYS A CA 1
ATOM 683 C C . CYS A 1 95 ? -3.056 1.961 17.981 1.00 81.69 95 CYS A C 1
ATOM 685 O O . CYS A 1 95 ? -2.316 1.395 18.789 1.00 81.69 95 CYS A O 1
ATOM 687 N N . GLY A 1 96 ? -3.133 1.598 16.701 1.00 79.50 96 GLY A N 1
ATOM 688 C CA . GLY A 1 96 ? -2.191 0.678 16.070 1.00 79.50 96 GLY A CA 1
ATOM 689 C C . GLY A 1 96 ? -1.013 1.404 15.423 1.00 79.50 96 GLY A C 1
ATOM 690 O 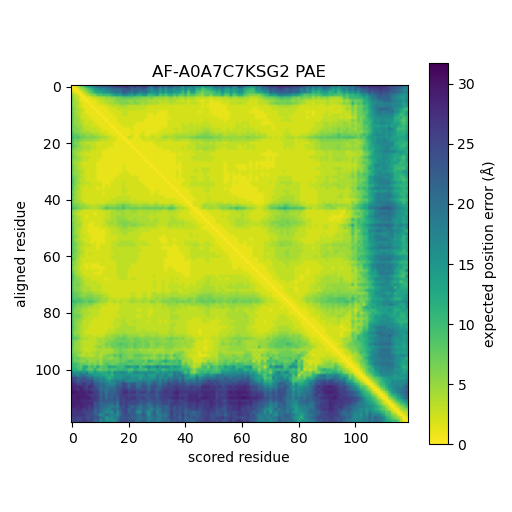O . GLY A 1 96 ? -1.002 2.630 15.287 1.00 79.50 96 GLY A O 1
ATOM 691 N N . TYR A 1 97 ? -0.028 0.627 14.986 1.00 76.50 97 TYR A N 1
ATOM 692 C CA . TYR A 1 97 ? 1.192 1.118 14.353 1.00 76.50 97 TYR A CA 1
ATOM 693 C C . TYR A 1 97 ? 1.445 0.415 13.018 1.00 76.50 97 TYR A C 1
ATOM 695 O O . TYR A 1 97 ? 1.280 -0.798 12.917 1.00 76.50 97 TYR A O 1
ATOM 703 N N . ILE A 1 98 ? 1.865 1.173 12.006 1.00 66.00 98 ILE A N 1
ATOM 704 C CA . ILE A 1 98 ? 2.259 0.685 10.683 1.00 66.00 98 ILE A CA 1
ATOM 705 C C . ILE A 1 98 ? 3.774 0.802 10.561 1.00 66.00 98 ILE A C 1
ATOM 707 O O . ILE A 1 98 ? 4.331 1.883 10.744 1.00 66.00 98 ILE A O 1
ATOM 711 N N . THR A 1 99 ? 4.441 -0.284 10.190 1.00 55.94 99 THR A N 1
ATOM 712 C CA . THR A 1 99 ? 5.845 -0.242 9.776 1.00 55.94 99 THR A CA 1
ATOM 713 C C . THR A 1 99 ? 5.969 -0.651 8.319 1.00 55.94 99 THR A C 1
ATOM 715 O O . THR A 1 99 ? 5.309 -1.587 7.868 1.00 55.94 99 THR A O 1
ATOM 718 N N . GLN A 1 100 ? 6.809 0.076 7.589 1.00 58.91 100 GLN A N 1
ATOM 719 C CA . GLN A 1 100 ? 7.125 -0.174 6.194 1.00 58.91 100 GLN A CA 1
ATOM 720 C C . GLN A 1 100 ? 8.617 -0.467 6.071 1.00 58.91 100 GLN A C 1
ATOM 722 O O . GLN A 1 100 ? 9.448 0.221 6.671 1.00 58.91 100 GLN A O 1
ATOM 727 N N . LYS A 1 101 ? 8.971 -1.477 5.282 1.00 55.56 101 LYS A N 1
ATOM 728 C CA . LYS A 1 101 ? 10.359 -1.842 5.019 1.00 55.56 101 LYS A CA 1
ATOM 729 C C . LYS A 1 101 ? 10.540 -2.134 3.538 1.00 55.56 101 LYS A C 1
ATOM 731 O O . LYS A 1 101 ? 9.870 -2.997 2.996 1.00 55.56 101 LYS A O 1
ATOM 736 N N . SER A 1 102 ? 11.481 -1.442 2.910 1.00 60.97 102 SER A N 1
ATOM 737 C CA . SER A 1 102 ? 11.938 -1.745 1.552 1.00 60.97 102 SER A CA 1
ATOM 738 C C . SER A 1 102 ? 13.276 -2.473 1.638 1.00 60.97 102 SER A C 1
ATOM 740 O O . SER A 1 102 ? 14.142 -2.076 2.424 1.00 60.97 102 SER A O 1
ATOM 742 N N . THR A 1 103 ? 13.459 -3.552 0.879 1.00 39.22 103 THR A N 1
ATOM 743 C CA . THR A 1 103 ? 14.706 -4.321 0.886 1.00 39.22 103 THR A CA 1
ATOM 744 C C . THR A 1 103 ? 15.010 -4.943 -0.477 1.00 39.22 103 THR A C 1
ATOM 746 O O . THR A 1 103 ? 14.123 -5.173 -1.296 1.00 39.22 103 THR A O 1
ATOM 749 N N . PHE A 1 104 ? 16.288 -5.225 -0.711 1.00 42.72 104 PHE A N 1
ATOM 750 C CA . PHE A 1 104 ? 16.733 -6.043 -1.832 1.00 42.72 104 PHE A CA 1
ATOM 751 C C . PHE A 1 104 ? 16.701 -7.501 -1.391 1.00 42.72 104 PHE A C 1
ATOM 753 O O . PHE A 1 104 ? 17.185 -7.822 -0.303 1.00 42.72 104 PHE A O 1
ATOM 760 N N . VAL A 1 105 ? 16.143 -8.382 -2.217 1.00 39.56 105 VAL A N 1
ATOM 761 C CA . VAL A 1 105 ? 16.125 -9.814 -1.918 1.00 39.56 105 VAL A CA 1
ATOM 762 C C . VAL A 1 105 ? 16.839 -10.533 -3.051 1.00 39.56 105 VAL A C 1
ATOM 764 O O . VAL A 1 105 ? 16.309 -10.638 -4.148 1.00 39.56 105 VAL A O 1
ATOM 767 N N . ILE A 1 106 ? 18.043 -11.046 -2.797 1.00 26.84 106 ILE A N 1
ATOM 768 C CA . ILE A 1 106 ? 18.686 -11.991 -3.715 1.00 26.84 106 ILE A CA 1
ATOM 769 C C . ILE A 1 106 ? 18.099 -13.368 -3.397 1.00 26.84 106 ILE A C 1
ATOM 771 O O . ILE A 1 106 ? 18.461 -13.974 -2.389 1.00 26.84 106 ILE A O 1
ATOM 775 N N . LEU A 1 107 ? 17.166 -13.843 -4.221 1.00 29.97 107 LEU A N 1
ATOM 776 C CA . LEU A 1 107 ? 16.762 -15.247 -4.233 1.00 29.97 107 LEU A CA 1
ATOM 777 C C . LEU A 1 107 ? 17.311 -15.884 -5.505 1.00 29.97 107 LEU A C 1
ATOM 779 O O . LEU A 1 107 ? 16.942 -15.494 -6.609 1.00 29.97 107 LEU A O 1
ATOM 783 N N . ASP A 1 108 ? 18.188 -16.868 -5.335 1.00 31.45 108 ASP A N 1
ATOM 784 C CA . ASP A 1 108 ? 18.427 -17.871 -6.364 1.00 31.45 108 ASP A CA 1
ATOM 785 C C . ASP A 1 108 ? 17.224 -18.818 -6.336 1.00 31.45 108 ASP A C 1
ATOM 787 O O . ASP A 1 108 ? 16.979 -19.437 -5.301 1.00 31.45 108 ASP A O 1
ATOM 791 N N . LEU A 1 109 ? 16.420 -18.823 -7.404 1.00 31.09 109 LEU A N 1
ATOM 792 C CA . LEU A 1 109 ? 15.462 -19.867 -7.789 1.00 31.09 109 LEU A CA 1
ATOM 793 C C . LEU A 1 109 ? 14.801 -19.463 -9.117 1.00 31.09 109 LEU A C 1
ATOM 795 O O . LEU A 1 109 ? 14.119 -18.447 -9.215 1.00 31.09 109 LEU A O 1
ATOM 799 N N . GLU A 1 110 ? 15.025 -20.294 -10.131 1.00 31.42 110 GLU A N 1
ATOM 800 C CA . GLU A 1 110 ? 14.381 -20.340 -11.446 1.00 31.42 110 GLU A CA 1
ATOM 801 C C . GLU A 1 110 ? 13.033 -19.595 -11.557 1.00 31.42 110 GLU A C 1
ATOM 803 O O . GLU A 1 110 ? 11.975 -20.147 -11.243 1.00 31.42 110 GLU A O 1
ATOM 808 N N . LYS A 1 111 ? 13.066 -18.353 -12.060 1.00 29.78 111 LYS A N 1
ATOM 809 C CA . LYS A 1 111 ? 12.068 -17.745 -12.962 1.00 29.78 111 LYS A CA 1
ATOM 810 C C . LYS A 1 111 ? 12.479 -16.315 -13.309 1.00 29.78 111 LYS A C 1
ATOM 812 O O . LYS A 1 111 ? 12.535 -15.439 -12.455 1.00 29.78 111 LYS A O 1
ATOM 817 N N . GLU A 1 112 ? 12.703 -16.073 -14.598 1.00 33.12 112 GLU A N 1
ATOM 818 C CA . GLU A 1 112 ? 12.773 -14.729 -15.166 1.00 33.12 112 GLU A CA 1
ATOM 819 C C . GLU A 1 112 ? 11.455 -13.985 -14.907 1.00 33.12 112 GLU A C 1
ATOM 821 O O . GLU A 1 112 ? 10.401 -14.433 -15.369 1.00 33.12 112 GLU A O 1
ATOM 826 N N . LYS A 1 113 ? 11.519 -12.861 -14.182 1.00 28.81 113 LYS A N 1
ATOM 827 C CA . LYS A 1 113 ? 10.687 -11.651 -14.342 1.00 28.81 113 LYS A CA 1
ATOM 828 C C . LYS A 1 113 ? 11.097 -10.610 -13.303 1.00 28.81 113 LYS A C 1
ATOM 830 O O . LYS A 1 113 ? 11.171 -10.915 -12.119 1.00 28.81 113 LYS A O 1
ATOM 835 N N . VAL A 1 114 ? 11.342 -9.384 -13.758 1.00 31.39 114 VAL A N 1
ATOM 836 C CA . VAL A 1 114 ? 11.555 -8.225 -12.888 1.00 31.39 114 VAL A CA 1
ATOM 837 C C . VAL A 1 114 ? 10.214 -7.916 -12.211 1.00 31.39 114 VAL A C 1
ATOM 839 O O . VAL A 1 114 ? 9.180 -7.847 -12.870 1.00 31.39 114 VAL A O 1
ATOM 842 N N . GLN A 1 115 ? 10.190 -7.806 -10.882 1.00 34.56 115 GLN A N 1
ATOM 843 C CA . GLN A 1 115 ? 8.971 -7.526 -10.116 1.00 34.56 115 GLN A CA 1
ATOM 844 C C . GLN A 1 115 ? 9.237 -6.412 -9.105 1.00 34.56 115 GLN A C 1
ATOM 846 O O . GLN A 1 115 ? 10.191 -6.477 -8.340 1.00 34.56 115 GLN A O 1
ATOM 851 N N . VAL A 1 116 ? 8.375 -5.396 -9.112 1.00 36.50 116 VAL A N 1
ATOM 852 C CA . VAL A 1 116 ? 8.393 -4.231 -8.213 1.00 36.50 116 VAL A CA 1
ATOM 853 C C . VAL A 1 116 ? 7.224 -4.349 -7.226 1.00 36.50 116 VAL A C 1
ATOM 855 O O . VAL A 1 116 ? 6.227 -3.720 -7.486 1.00 36.50 116 VAL A O 1
ATOM 858 N N . ILE A 1 117 ? 7.227 -5.154 -6.157 1.00 42.91 117 ILE A N 1
ATOM 859 C CA . ILE A 1 117 ? 6.122 -5.130 -5.145 1.00 42.91 117 ILE A CA 1
ATOM 860 C C . ILE A 1 117 ? 6.624 -4.277 -3.956 1.00 42.91 117 ILE A C 1
ATOM 862 O O . ILE A 1 117 ? 7.797 -4.404 -3.626 1.00 42.91 117 ILE A O 1
ATOM 866 N N . GLU A 1 118 ? 5.939 -3.309 -3.329 1.00 41.88 118 GLU A N 1
ATOM 867 C CA . GLU A 1 118 ? 4.609 -3.281 -2.699 1.00 41.88 118 GLU A CA 1
ATOM 868 C C . GLU A 1 118 ? 4.107 -1.839 -2.452 1.00 41.88 118 GLU A C 1
ATOM 870 O O . GLU A 1 118 ? 4.836 -0.867 -2.663 1.00 41.88 118 GLU A O 1
ATOM 875 N N . VAL A 1 119 ? 2.843 -1.732 -2.022 1.00 36.75 119 VAL A N 1
ATOM 876 C CA . VAL A 1 119 ? 2.167 -0.515 -1.542 1.00 36.75 119 VAL A CA 1
ATOM 877 C C . VAL A 1 119 ? 1.890 -0.692 -0.055 1.00 36.75 119 VAL A C 1
ATOM 879 O O . VAL A 1 119 ? 1.602 -1.833 0.344 1.00 36.75 119 VAL A O 1
#

Solvent-accessible surface area (backbone atoms only — not comparable to full-atom values): 7064 Å² total; per-residue (Å²): 134,82,80,85,75,7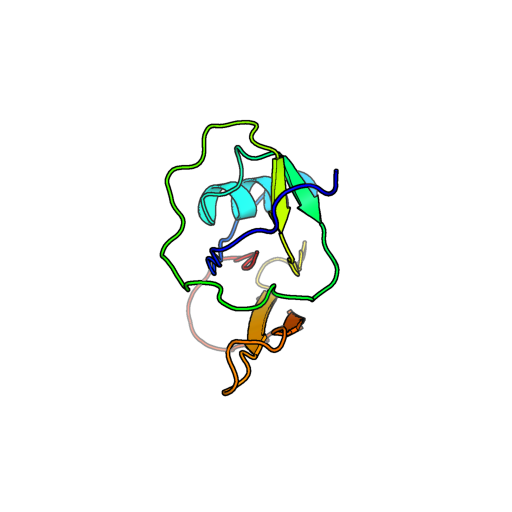1,52,65,46,59,86,50,53,19,43,26,78,48,100,44,70,66,49,12,49,48,37,10,32,45,57,35,72,50,45,61,41,40,74,40,80,50,82,40,77,38,57,43,68,50,44,82,45,78,75,69,94,70,65,74,65,41,82,39,85,40,66,69,30,61,55,84,81,90,57,89,81,52,46,46,34,28,44,71,48,75,50,72,53,91,55,51,86,43,59,24,42,47,51,62,45,57,49,78,46,92,70,93,69,99,68,97,71,72,49,30,31,27,65

Secondary structure (DSSP, 8-state):
-PPPPP-EE---------SSHHHHHHHHHHHTT-TTSEEEE--SEEPTT-EE-----PPTT-EEEE--------STT--EEEEEEEE--SSTTSPEEEEEEEEE----SS-----EE--

Sequence (119 aa):
MFPSLPNTLSLVAGNGEGSNPLNAFDRALLNAGVGNLNLIKISSIVPPKVDIIPLPKIPMGSLVPIAYGYCTSDVKGETIAAAVSVALPKDKELCGYITQKSTFVILDLEKEKVQVIEV

Foldseek 3Di:
DDDDDAQEDEFFKAFADDPDPVRRVLRRCVRRVRSQEAEDADDWKAAFNHDYDHDDPDDGHHYDYDHADWDDDPDAPWEWEKDKDKADDPPSNDIITIDIDTDTDDDPDDDDDHTIMDD

pLDDT: mean 79.26, std 20.32, range [26.84, 98.0]

Mean predicted aligned error: 7.52 Å